Protein AF-V6L5L7-F1 (afdb_monomer)

Structure (mmCIF, N/CA/C/O backbone):
data_AF-V6L5L7-F1
#
_entry.id   AF-V6L5L7-F1
#
loop_
_atom_site.group_PDB
_atom_site.id
_atom_site.type_symbol
_atom_site.label_atom_id
_atom_site.label_alt_id
_atom_site.label_comp_id
_atom_site.label_asym_id
_atom_site.label_entity_id
_atom_site.label_seq_id
_atom_site.pdbx_PDB_ins_code
_atom_site.Cartn_x
_atom_site.Cartn_y
_atom_site.Cartn_z
_atom_site.occupancy
_atom_site.B_iso_or_equiv
_atom_site.auth_seq_id
_atom_site.auth_comp_id
_atom_site.auth_asym_id
_atom_site.auth_atom_id
_atom_site.pdbx_PDB_model_num
ATOM 1 N N . MET A 1 1 ? 28.071 7.413 -18.156 1.00 60.19 1 MET A N 1
ATOM 2 C CA . MET A 1 1 ? 26.850 7.964 -18.778 1.00 60.19 1 MET A CA 1
ATOM 3 C C . MET A 1 1 ? 25.962 8.488 -17.655 1.00 60.19 1 MET A C 1
ATOM 5 O O . MET A 1 1 ? 26.225 8.159 -16.507 1.00 60.19 1 MET A O 1
ATOM 9 N N . GLY A 1 2 ? 25.010 9.386 -17.917 1.00 92.00 2 GLY A N 1
ATOM 10 C CA . GLY A 1 2 ? 24.118 9.875 -16.858 1.00 92.00 2 GLY A CA 1
ATOM 11 C C . GLY A 1 2 ? 23.068 8.824 -16.492 1.00 92.00 2 GLY A C 1
ATOM 12 O O . GLY A 1 2 ? 22.561 8.151 -17.386 1.00 92.00 2 GLY A O 1
ATOM 13 N N . VAL A 1 3 ? 22.691 8.734 -15.211 1.00 92.31 3 VAL A N 1
ATOM 14 C CA . VAL A 1 3 ? 21.667 7.788 -14.707 1.00 92.31 3 VAL A CA 1
ATOM 15 C C . VAL A 1 3 ? 20.350 7.855 -15.489 1.00 92.31 3 VAL A C 1
ATOM 17 O O . VAL A 1 3 ? 19.697 6.843 -15.713 1.00 92.31 3 VAL A O 1
ATOM 20 N N . PHE A 1 4 ? 19.982 9.042 -15.975 1.00 95.56 4 PHE A N 1
ATOM 21 C CA . PHE A 1 4 ? 18.795 9.242 -16.805 1.00 95.56 4 PHE A CA 1
ATOM 22 C C . PHE A 1 4 ? 18.917 8.586 -18.183 1.00 95.56 4 PHE A C 1
ATOM 24 O O . PHE A 1 4 ? 17.946 8.035 -18.691 1.00 95.56 4 PHE A O 1
ATOM 31 N N . THR A 1 5 ? 20.106 8.621 -18.786 1.00 94.88 5 THR A N 1
ATOM 32 C CA . THR A 1 5 ? 20.368 7.981 -20.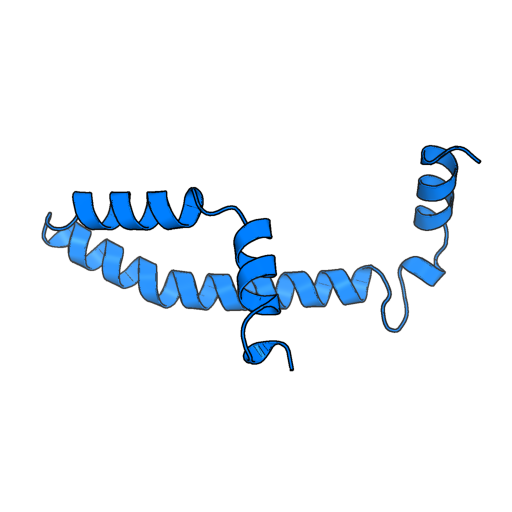080 1.00 94.88 5 THR A CA 1
ATOM 33 C C . THR A 1 5 ? 20.350 6.461 -19.948 1.00 94.88 5 THR A C 1
ATOM 35 O O . THR A 1 5 ? 19.800 5.779 -20.808 1.00 94.88 5 THR A O 1
ATOM 38 N N . GLU A 1 6 ? 20.903 5.927 -18.858 1.00 93.44 6 GLU A N 1
ATOM 39 C CA . GLU A 1 6 ? 20.875 4.490 -18.557 1.00 93.44 6 GLU A CA 1
ATOM 40 C C . GLU A 1 6 ? 19.445 4.000 -18.310 1.00 93.44 6 GLU A C 1
ATOM 42 O O . GLU A 1 6 ? 19.025 3.024 -18.927 1.00 93.44 6 GLU A O 1
ATOM 47 N N . ALA A 1 7 ? 18.661 4.727 -17.506 1.00 92.62 7 ALA A N 1
ATOM 48 C CA . ALA A 1 7 ? 17.254 4.407 -17.271 1.00 92.62 7 ALA A CA 1
ATOM 49 C C . ALA A 1 7 ? 16.425 4.439 -18.565 1.00 92.62 7 ALA A C 1
ATOM 51 O O . ALA A 1 7 ? 15.622 3.540 -18.806 1.00 92.62 7 ALA A O 1
ATOM 52 N N . TRP A 1 8 ? 16.639 5.447 -19.420 1.00 95.25 8 TRP A N 1
ATOM 53 C CA . TRP A 1 8 ? 15.978 5.525 -20.724 1.00 95.25 8 TRP A CA 1
ATOM 54 C C . TRP A 1 8 ? 16.324 4.326 -21.609 1.00 95.25 8 TRP A C 1
ATOM 56 O O . TRP A 1 8 ? 15.433 3.715 -22.189 1.00 95.25 8 TRP A O 1
ATOM 66 N N . THR A 1 9 ? 17.605 3.955 -21.657 1.00 94.31 9 THR A N 1
ATOM 67 C CA . THR A 1 9 ? 18.083 2.822 -22.460 1.00 94.31 9 THR A CA 1
ATOM 68 C C . THR A 1 9 ? 17.467 1.511 -21.973 1.00 94.31 9 THR A C 1
ATOM 70 O O . THR A 1 9 ? 16.916 0.772 -22.784 1.00 94.31 9 THR A O 1
ATOM 73 N N . TRP A 1 10 ? 17.470 1.272 -20.656 1.00 92.81 10 TRP A N 1
ATOM 74 C CA . TRP A 1 10 ? 16.851 0.096 -20.037 1.00 92.81 10 TRP A CA 1
ATOM 75 C C . TRP A 1 10 ? 15.355 -0.005 -20.363 1.00 92.81 10 TRP A C 1
ATOM 77 O O . TRP A 1 10 ? 14.879 -1.065 -20.758 1.00 92.81 10 TRP A O 1
ATOM 87 N N . LEU A 1 11 ? 14.623 1.114 -20.272 1.00 91.69 11 LEU A N 1
ATOM 88 C CA . LEU A 1 11 ? 13.190 1.166 -20.582 1.00 91.69 11 LEU A CA 1
ATOM 89 C C . LEU A 1 11 ? 12.888 0.878 -22.056 1.00 91.69 11 LEU A C 1
ATOM 91 O O . LEU A 1 11 ? 11.857 0.279 -22.350 1.00 91.69 11 LEU A O 1
ATOM 95 N N . THR A 1 12 ? 13.744 1.322 -22.979 1.00 94.00 12 THR A N 1
ATOM 96 C CA . THR A 1 12 ? 13.553 1.100 -24.423 1.00 94.00 12 THR A CA 1
ATOM 97 C C . THR A 1 12 ? 14.022 -0.266 -24.916 1.00 94.00 12 THR A C 1
ATOM 99 O O . THR A 1 12 ? 13.728 -0.631 -26.052 1.00 94.00 12 THR A O 1
ATOM 102 N N . ASP A 1 13 ? 14.753 -1.009 -24.092 1.00 91.06 13 ASP A N 1
ATOM 103 C CA . ASP A 1 13 ? 15.278 -2.323 -24.435 1.00 91.06 13 ASP A CA 1
ATOM 104 C C . ASP A 1 13 ? 14.241 -3.411 -24.104 1.00 91.06 13 ASP A C 1
ATOM 106 O O . ASP A 1 13 ? 13.874 -3.625 -22.947 1.00 91.06 13 ASP A O 1
ATOM 110 N N . GLY A 1 14 ? 13.733 -4.072 -25.150 1.00 86.75 14 GLY A N 1
ATOM 111 C CA . GLY A 1 14 ? 12.656 -5.062 -25.059 1.00 86.75 14 GLY A CA 1
ATOM 112 C C . GLY A 1 14 ? 13.030 -6.329 -24.285 1.00 86.75 14 GLY A C 1
ATOM 113 O O . GLY A 1 14 ? 12.139 -6.974 -23.719 1.00 86.75 14 GLY A O 1
ATOM 114 N N . ASP A 1 15 ? 14.324 -6.641 -24.188 1.00 87.88 15 ASP A N 1
ATOM 115 C CA . ASP A 1 15 ? 14.815 -7.799 -23.438 1.00 87.88 15 ASP A CA 1
ATOM 116 C C . ASP A 1 15 ? 14.626 -7.610 -21.923 1.00 87.88 15 ASP A C 1
ATOM 118 O O . ASP A 1 15 ? 14.458 -8.581 -21.194 1.00 87.88 15 ASP A O 1
ATOM 122 N N . ASN A 1 16 ? 14.541 -6.366 -21.430 1.00 90.69 16 ASN A N 1
ATOM 123 C CA . ASN A 1 16 ? 14.271 -6.094 -20.011 1.00 90.69 16 ASN A CA 1
ATOM 124 C C . ASN A 1 16 ? 12.800 -6.308 -19.619 1.00 90.69 16 ASN A C 1
ATOM 126 O O . ASN A 1 16 ? 12.482 -6.462 -18.438 1.00 90.69 16 ASN A O 1
ATOM 130 N N . TRP A 1 17 ? 11.881 -6.295 -20.587 1.00 91.00 17 TRP A N 1
ATOM 131 C CA . TRP A 1 17 ? 10.442 -6.397 -20.329 1.00 91.00 17 TRP A CA 1
ATOM 132 C C . TRP A 1 17 ? 9.925 -7.832 -20.365 1.00 91.00 17 TRP A C 1
ATOM 134 O O . TRP A 1 17 ? 8.967 -8.152 -19.656 1.00 91.00 17 TRP A O 1
ATOM 144 N N . SER A 1 18 ? 10.535 -8.677 -21.195 1.00 87.56 18 SER A N 1
ATOM 145 C CA . SER A 1 18 ? 10.067 -10.028 -21.503 1.00 87.56 18 SER A CA 1
ATOM 146 C C . SER A 1 18 ? 11.107 -11.088 -21.136 1.00 87.56 18 SER A C 1
ATOM 148 O O . SER A 1 18 ? 12.278 -10.781 -20.969 1.00 87.56 18 SER A O 1
ATOM 150 N N . GLY A 1 19 ? 10.676 -12.341 -20.985 1.00 84.12 19 GLY A N 1
ATOM 151 C CA . GLY A 1 19 ? 11.551 -13.441 -20.571 1.00 84.12 19 GLY A CA 1
ATOM 152 C C . GLY A 1 19 ? 11.523 -13.726 -19.068 1.00 84.12 19 GLY A C 1
ATOM 153 O O . GLY A 1 19 ? 10.805 -13.084 -18.297 1.00 84.12 19 GLY A O 1
ATOM 154 N N . ASP A 1 20 ? 12.273 -14.754 -18.676 1.00 74.94 20 ASP A N 1
ATOM 155 C CA . ASP A 1 20 ? 12.367 -15.200 -17.288 1.00 74.94 20 ASP A CA 1
ATOM 156 C C . ASP A 1 20 ? 13.163 -14.167 -16.475 1.00 74.94 20 ASP A C 1
ATOM 158 O O . ASP A 1 20 ? 14.282 -13.808 -16.838 1.00 74.94 20 ASP A O 1
ATOM 162 N N . GLY A 1 21 ? 12.546 -13.611 -15.430 1.00 83.44 21 GLY A N 1
ATOM 163 C CA . GLY A 1 21 ? 13.084 -12.460 -14.693 1.00 83.44 21 GLY A CA 1
ATOM 164 C C . GLY A 1 21 ? 12.881 -11.086 -15.355 1.00 83.44 21 GLY A C 1
ATOM 165 O O . GLY A 1 21 ? 13.402 -10.093 -14.847 1.00 83.44 21 GLY A O 1
ATOM 166 N N . GLY A 1 22 ? 12.115 -10.993 -16.448 1.00 89.88 22 GLY A N 1
ATOM 167 C CA . GLY A 1 22 ? 11.749 -9.712 -17.062 1.00 89.88 22 GLY A CA 1
ATOM 168 C C . GLY A 1 22 ? 10.826 -8.864 -16.175 1.00 89.88 22 GLY A C 1
ATOM 169 O O . GLY A 1 22 ? 10.123 -9.373 -15.296 1.00 89.88 22 GLY A O 1
ATOM 170 N N . ALA A 1 23 ? 10.773 -7.554 -16.428 1.00 92.06 23 ALA A N 1
ATOM 171 C CA . ALA A 1 23 ? 10.016 -6.605 -15.610 1.00 92.06 23 ALA A CA 1
ATOM 172 C C . ALA A 1 23 ? 8.530 -6.977 -15.466 1.00 92.06 23 ALA A C 1
ATOM 174 O O . ALA A 1 23 ? 7.970 -6.864 -14.377 1.00 92.06 23 ALA A O 1
ATOM 175 N N . LEU A 1 24 ? 7.887 -7.464 -16.534 1.00 92.12 24 LEU A N 1
ATOM 176 C CA . LEU A 1 24 ? 6.478 -7.869 -16.483 1.00 92.12 24 LEU A CA 1
ATOM 177 C C . LEU A 1 24 ? 6.253 -9.110 -15.613 1.00 92.12 24 LEU A C 1
ATOM 179 O O . LEU A 1 24 ? 5.254 -9.173 -14.896 1.00 92.12 24 LEU A O 1
ATOM 183 N N . ALA A 1 25 ? 7.177 -10.073 -15.651 1.00 92.62 25 ALA A N 1
ATOM 184 C CA . ALA A 1 25 ? 7.098 -11.277 -14.830 1.00 92.62 25 ALA A CA 1
ATOM 185 C C . ALA A 1 25 ? 7.228 -10.926 -13.340 1.00 92.62 25 ALA A C 1
ATOM 187 O O . ALA A 1 25 ? 6.368 -11.298 -12.541 1.00 92.62 25 ALA A O 1
ATOM 188 N N . LEU A 1 26 ? 8.230 -10.113 -12.991 1.00 93.94 26 LEU A N 1
ATOM 189 C CA . LEU A 1 26 ? 8.454 -9.634 -11.623 1.00 93.94 26 LEU A CA 1
ATOM 190 C C . LEU A 1 26 ? 7.287 -8.783 -11.105 1.00 93.94 26 LEU A C 1
ATOM 192 O O . LEU A 1 26 ? 6.882 -8.915 -9.951 1.00 93.94 26 LEU A O 1
ATOM 196 N N . LEU A 1 27 ? 6.708 -7.926 -11.954 1.00 94.75 27 LEU A N 1
ATOM 197 C CA . LEU A 1 27 ? 5.511 -7.158 -11.605 1.00 94.75 27 LEU A CA 1
ATOM 198 C C . LEU A 1 27 ? 4.317 -8.076 -11.332 1.00 94.75 27 LEU A C 1
ATOM 200 O O . LEU A 1 27 ? 3.590 -7.855 -10.363 1.00 94.75 27 LEU A O 1
ATOM 204 N N . GLY A 1 28 ? 4.125 -9.111 -12.151 1.00 94.88 28 GLY A N 1
ATOM 205 C CA . GLY A 1 28 ? 3.086 -10.115 -11.939 1.00 94.88 28 GLY A CA 1
ATOM 206 C C . GLY A 1 28 ? 3.244 -10.835 -10.601 1.00 94.88 28 GLY A C 1
ATOM 207 O O . GLY A 1 28 ? 2.285 -10.924 -9.832 1.00 94.88 28 GLY A O 1
ATOM 208 N N . GLU A 1 29 ? 4.459 -11.279 -10.284 1.00 94.88 29 GLU A N 1
ATOM 209 C CA . GLU A 1 29 ? 4.773 -11.920 -9.006 1.00 94.88 29 GLU A CA 1
ATOM 210 C C . GLU A 1 29 ? 4.529 -10.976 -7.821 1.00 94.88 29 GLU A C 1
ATOM 212 O O . GLU A 1 29 ? 3.889 -11.354 -6.836 1.00 94.88 29 GLU A O 1
ATOM 217 N N . HIS A 1 30 ? 4.942 -9.713 -7.941 1.00 95.12 30 HIS A N 1
ATOM 218 C CA . HIS A 1 30 ? 4.722 -8.712 -6.902 1.00 95.12 30 HIS A CA 1
ATOM 219 C C . HIS A 1 30 ? 3.233 -8.443 -6.654 1.00 95.12 30 HIS A C 1
ATOM 221 O O . HIS A 1 30 ? 2.792 -8.374 -5.502 1.00 95.12 30 HIS A O 1
ATOM 227 N N . VAL A 1 31 ? 2.438 -8.318 -7.721 1.00 97.25 31 VAL A N 1
ATOM 228 C CA . VAL A 1 31 ? 0.983 -8.137 -7.625 1.00 97.25 31 VAL A CA 1
ATOM 229 C C . VAL A 1 31 ? 0.331 -9.364 -6.999 1.00 97.25 31 VAL A C 1
ATOM 231 O O . VAL A 1 31 ? -0.508 -9.208 -6.114 1.00 97.25 31 VAL A O 1
ATOM 234 N N . TYR A 1 32 ? 0.732 -10.569 -7.404 1.00 97.25 32 TYR A N 1
ATOM 235 C CA . TYR A 1 32 ? 0.218 -11.812 -6.839 1.00 97.25 32 TYR A CA 1
ATOM 236 C C . TYR A 1 32 ? 0.483 -11.899 -5.330 1.00 97.25 32 TYR A C 1
ATOM 238 O O . TYR A 1 32 ? -0.455 -12.065 -4.548 1.00 97.25 32 TYR A O 1
ATOM 246 N N . LEU A 1 33 ? 1.735 -11.699 -4.905 1.00 95.94 33 LEU A N 1
ATOM 247 C CA . LEU A 1 33 ? 2.116 -11.700 -3.491 1.00 95.94 33 LEU A CA 1
ATOM 248 C C . LEU A 1 33 ? 1.346 -10.637 -2.698 1.00 95.94 33 LEU A C 1
ATOM 250 O O . LEU A 1 33 ? 0.801 -10.924 -1.631 1.00 95.94 33 LEU A O 1
ATOM 254 N N . THR A 1 34 ? 1.239 -9.422 -3.240 1.00 96.19 34 THR A N 1
ATOM 255 C CA . THR A 1 34 ? 0.501 -8.324 -2.601 1.00 96.19 34 THR A CA 1
ATOM 256 C C . THR A 1 34 ? -0.983 -8.653 -2.459 1.00 96.19 34 THR A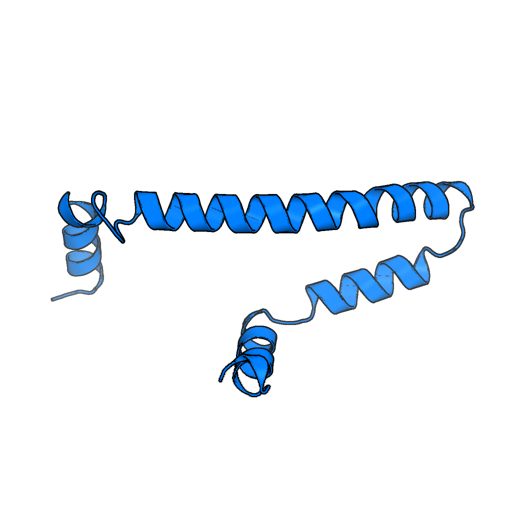 C 1
ATOM 258 O O . THR A 1 34 ? -1.560 -8.436 -1.393 1.00 96.19 34 THR A O 1
ATOM 261 N N . ALA A 1 35 ? -1.605 -9.209 -3.500 1.00 97.69 35 ALA A N 1
ATOM 262 C CA . ALA A 1 35 ? -3.016 -9.573 -3.497 1.00 97.69 35 ALA A CA 1
ATOM 263 C C . ALA A 1 35 ? -3.319 -10.685 -2.485 1.00 97.69 35 ALA A C 1
ATOM 265 O O . ALA A 1 35 ? -4.306 -10.588 -1.756 1.00 97.69 35 ALA A O 1
ATOM 266 N N . VAL A 1 36 ? -2.459 -11.704 -2.386 1.00 97.81 36 VAL A N 1
ATOM 267 C CA . VAL A 1 36 ? -2.600 -12.783 -1.396 1.00 97.81 36 VAL A CA 1
ATOM 268 C C . VAL A 1 36 ? -2.483 -12.232 0.026 1.00 97.81 36 VAL A C 1
ATOM 270 O O . VAL A 1 36 ? -3.369 -12.466 0.850 1.00 97.81 36 VAL A O 1
ATOM 273 N N . CYS A 1 37 ? -1.441 -11.445 0.309 1.00 95.94 37 CYS A N 1
ATOM 274 C CA . CYS A 1 37 ? -1.243 -10.817 1.617 1.00 95.94 37 CYS A CA 1
ATOM 275 C C . CYS A 1 37 ? 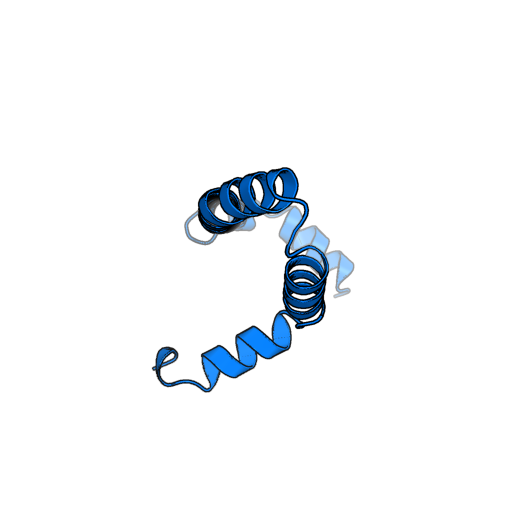-2.423 -9.917 2.007 1.00 95.94 37 CYS A C 1
ATOM 277 O O . CYS A 1 37 ? -2.934 -10.007 3.125 1.00 95.94 37 CYS A O 1
ATOM 279 N N . LEU A 1 38 ? -2.892 -9.079 1.077 1.00 95.88 38 LEU A N 1
ATOM 280 C CA . LEU A 1 38 ? -4.038 -8.200 1.291 1.00 95.88 38 LEU A CA 1
ATOM 281 C C . LEU A 1 38 ? -5.328 -8.995 1.511 1.00 95.88 38 LEU A C 1
ATOM 283 O O . LEU A 1 38 ? -6.106 -8.651 2.397 1.00 95.88 38 LEU A O 1
ATOM 287 N N . GLY A 1 39 ? -5.547 -10.058 0.737 1.00 97.81 39 GLY A N 1
ATOM 288 C CA . GLY A 1 39 ? -6.713 -10.927 0.863 1.00 97.81 39 GLY A CA 1
ATOM 289 C C . GLY A 1 39 ? -6.791 -11.582 2.240 1.00 97.81 39 GLY A C 1
ATOM 290 O O . GLY A 1 39 ? -7.835 -11.524 2.887 1.00 97.81 39 GLY A O 1
ATOM 291 N N . ILE A 1 40 ? -5.674 -12.124 2.732 1.00 97.25 40 ILE A N 1
ATOM 292 C CA . ILE A 1 40 ? -5.584 -12.703 4.081 1.00 97.25 40 ILE A CA 1
ATOM 293 C C . ILE A 1 40 ? -5.813 -11.624 5.146 1.00 97.25 40 ILE A C 1
ATOM 295 O O . ILE A 1 40 ? -6.606 -11.821 6.069 1.00 97.25 40 ILE A O 1
ATOM 299 N N . ALA A 1 41 ? -5.163 -10.464 5.008 1.00 94.19 41 ALA A N 1
ATOM 300 C CA . ALA A 1 41 ? -5.320 -9.361 5.949 1.00 94.19 41 ALA A CA 1
ATOM 301 C C . ALA A 1 41 ? -6.778 -8.889 6.021 1.00 94.19 41 ALA A C 1
ATOM 303 O O . ALA A 1 41 ? -7.320 -8.754 7.114 1.00 94.19 41 ALA A O 1
ATOM 304 N N . ALA A 1 42 ? -7.443 -8.702 4.880 1.00 95.44 42 ALA A N 1
ATOM 305 C CA . ALA A 1 42 ? -8.848 -8.321 4.811 1.00 95.44 42 ALA A CA 1
ATOM 306 C C . ALA A 1 42 ? -9.771 -9.400 5.392 1.00 95.44 42 ALA A C 1
ATOM 308 O O . ALA A 1 42 ? -10.681 -9.072 6.153 1.00 95.44 42 ALA A O 1
ATOM 309 N N . ALA A 1 43 ? -9.513 -10.678 5.101 1.00 96.88 43 ALA A N 1
ATOM 310 C CA . ALA A 1 43 ? -10.302 -11.794 5.619 1.00 96.88 43 ALA A CA 1
ATOM 311 C C . ALA A 1 43 ? -10.286 -11.879 7.155 1.00 96.88 43 ALA A C 1
ATOM 313 O O . ALA A 1 43 ? -11.251 -12.352 7.743 1.00 96.88 43 ALA A O 1
ATOM 314 N N . ILE A 1 44 ? -9.226 -11.402 7.813 1.00 93.69 44 ILE A N 1
ATOM 315 C CA . ILE A 1 44 ? -9.107 -11.402 9.280 1.00 93.69 44 ILE A CA 1
ATOM 316 C C . ILE A 1 44 ? -9.530 -10.049 9.871 1.00 93.69 44 ILE A C 1
ATOM 318 O O . ILE A 1 44 ? -10.293 -9.988 10.840 1.00 93.69 44 ILE A O 1
ATOM 322 N N . ALA A 1 45 ? -9.046 -8.949 9.296 1.00 90.38 45 ALA A N 1
ATOM 323 C CA . ALA A 1 45 ? -9.240 -7.606 9.829 1.00 90.38 45 ALA A CA 1
ATOM 324 C C . ALA A 1 45 ? -10.671 -7.096 9.631 1.00 90.38 45 ALA A C 1
ATOM 326 O O . ALA A 1 45 ? -11.206 -6.445 10.523 1.00 90.38 45 ALA A O 1
ATOM 327 N N . LEU A 1 46 ? -11.323 -7.394 8.500 1.00 92.19 46 LEU A N 1
ATOM 328 C CA . LEU A 1 46 ? -12.675 -6.890 8.245 1.00 92.19 46 LEU A CA 1
ATOM 329 C C . LEU A 1 46 ? -13.716 -7.524 9.177 1.00 92.19 46 LEU A C 1
ATOM 331 O O . LEU A 1 46 ? -14.464 -6.764 9.796 1.00 92.19 46 LEU A O 1
ATOM 335 N N . PRO A 1 47 ? -13.769 -8.860 9.370 1.00 91.62 47 PRO A N 1
ATOM 336 C CA . PRO A 1 47 ? -14.740 -9.446 10.291 1.00 91.62 47 PRO A CA 1
ATOM 337 C C . PRO A 1 47 ? -14.531 -8.978 11.730 1.00 91.62 47 PRO A C 1
ATOM 339 O O . PRO A 1 47 ? -15.493 -8.641 12.418 1.00 91.62 47 PRO A O 1
ATOM 342 N N . THR A 1 48 ? -13.272 -8.905 12.175 1.00 88.50 48 THR A N 1
ATOM 343 C CA . THR A 1 48 ? -12.945 -8.431 13.526 1.00 88.50 48 THR A CA 1
ATOM 344 C C . THR A 1 48 ? -13.321 -6.961 13.710 1.00 88.50 48 THR A C 1
ATOM 346 O O . THR A 1 48 ? -13.934 -6.623 14.723 1.00 88.50 48 THR A O 1
ATOM 349 N N . ALA A 1 49 ? -13.050 -6.101 12.723 1.00 86.88 49 ALA A N 1
ATOM 350 C CA . ALA A 1 49 ? -13.424 -4.689 12.757 1.00 86.88 49 ALA A CA 1
ATOM 351 C C . ALA A 1 49 ? -14.946 -4.478 12.780 1.00 86.88 49 ALA A C 1
ATOM 353 O O . ALA A 1 49 ? -15.433 -3.680 13.579 1.00 86.88 49 ALA A O 1
ATOM 354 N N . VAL A 1 50 ? -15.705 -5.208 11.955 1.00 90.12 50 VAL A N 1
ATOM 355 C CA . VAL A 1 50 ? -17.176 -5.114 11.917 1.00 90.12 50 VAL A CA 1
ATOM 356 C C . VAL A 1 50 ? -17.788 -5.592 13.234 1.00 90.12 50 VAL A C 1
ATOM 358 O O . VAL A 1 50 ? -18.662 -4.925 13.789 1.00 90.12 50 VAL A O 1
ATOM 361 N N . TRP A 1 51 ? -17.301 -6.707 13.781 1.00 88.75 51 TRP A N 1
ATOM 362 C CA . TRP A 1 51 ? -17.794 -7.247 15.048 1.00 88.75 51 TRP A CA 1
ATOM 363 C C . TRP A 1 51 ? -17.503 -6.317 16.237 1.00 88.75 51 TRP A C 1
ATOM 365 O O . TRP A 1 51 ? -18.410 -5.992 17.005 1.00 88.75 51 TRP A O 1
ATOM 375 N N . LEU A 1 52 ? -16.268 -5.814 16.358 1.00 86.50 52 LEU A N 1
ATOM 376 C CA . LEU A 1 52 ? -15.886 -4.840 17.393 1.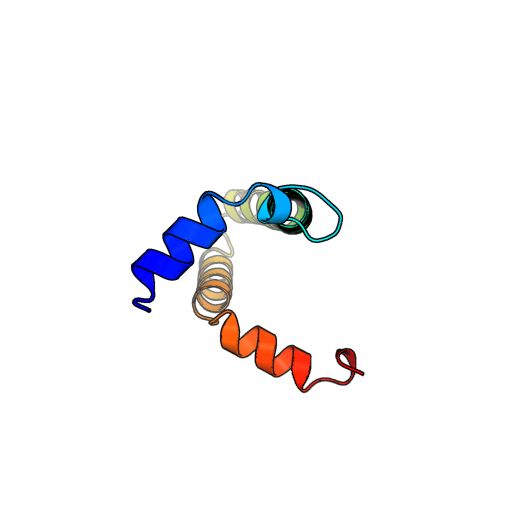00 86.50 52 LEU A CA 1
ATOM 377 C C . LEU A 1 52 ? -16.629 -3.505 17.227 1.00 86.50 52 LEU A C 1
ATOM 379 O O . LEU A 1 52 ? -17.028 -2.889 18.219 1.00 86.50 52 LEU A O 1
ATOM 383 N N . GLY A 1 53 ? -16.859 -3.086 15.979 1.00 85.62 53 GLY A N 1
ATOM 384 C CA . GLY A 1 53 ? -17.641 -1.902 15.635 1.00 85.62 53 GLY A CA 1
ATOM 385 C C . GLY A 1 53 ? -19.092 -2.000 16.103 1.00 85.62 53 GLY A C 1
ATOM 386 O O . GLY A 1 53 ? -19.600 -1.053 16.698 1.00 85.62 53 GLY A O 1
ATOM 387 N N . HIS A 1 54 ? -19.736 -3.159 15.932 1.00 86.69 54 HIS A N 1
ATOM 388 C CA . HIS A 1 54 ? -21.106 -3.386 16.408 1.00 86.69 54 HIS A CA 1
ATOM 389 C C . HIS A 1 54 ? -21.234 -3.399 17.936 1.00 86.69 54 HIS A C 1
ATOM 391 O O . HIS A 1 54 ? -22.248 -2.950 18.465 1.00 86.69 54 HIS A O 1
ATOM 397 N N . ILE A 1 55 ? -20.219 -3.885 18.655 1.00 87.25 55 ILE A N 1
ATOM 398 C CA . ILE A 1 55 ? -20.209 -3.912 20.129 1.00 87.25 55 ILE A CA 1
ATOM 399 C C . ILE A 1 55 ? -19.854 -2.525 20.705 1.00 87.25 55 ILE A C 1
ATOM 401 O O . ILE A 1 55 ? -20.023 -2.280 21.900 1.00 87.25 55 ILE A O 1
ATOM 405 N N . GLY A 1 56 ? -19.354 -1.601 19.872 1.00 79.69 56 GLY A N 1
ATOM 406 C CA . GLY A 1 56 ? -18.895 -0.277 20.299 1.00 79.69 56 GLY A CA 1
ATOM 407 C C . GLY A 1 56 ? -17.680 -0.336 21.232 1.00 79.69 56 GLY A C 1
ATOM 408 O O . GLY A 1 56 ? -17.424 0.602 21.986 1.00 79.69 56 GLY A O 1
ATOM 409 N N . ARG A 1 57 ? -16.936 -1.451 21.230 1.00 76.44 57 ARG A N 1
ATOM 410 C CA . ARG A 1 57 ? -15.877 -1.740 22.207 1.00 76.44 57 ARG A CA 1
ATOM 411 C C . ARG A 1 57 ? -14.621 -2.222 21.487 1.00 76.44 57 ARG A C 1
ATOM 413 O O . ARG A 1 57 ? -14.707 -3.035 20.580 1.00 76.44 57 ARG A O 1
ATOM 420 N N . GLY A 1 58 ? -13.452 -1.715 21.891 1.00 76.06 58 GLY A N 1
ATOM 421 C CA . GLY A 1 58 ? -12.154 -2.085 21.299 1.00 76.06 58 GLY A CA 1
ATOM 422 C C . GLY A 1 58 ? -11.558 -1.084 20.301 1.00 76.06 58 GLY A C 1
ATOM 423 O O . GLY A 1 58 ? -10.455 -1.320 19.813 1.00 76.06 58 GLY A O 1
ATOM 424 N N . GLY A 1 59 ?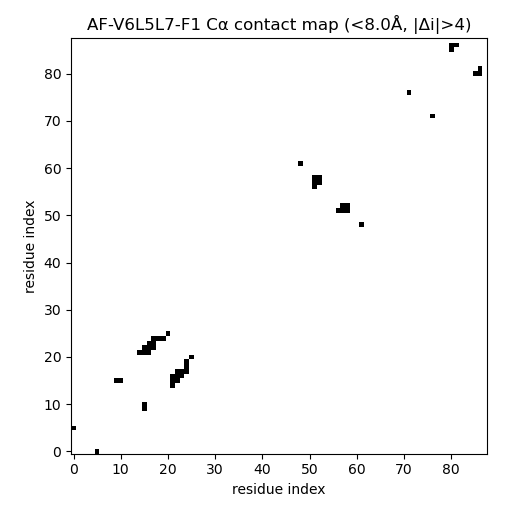 -12.212 0.061 20.064 1.00 77.81 59 GLY A N 1
ATOM 425 C CA . GLY A 1 59 ? -11.682 1.145 19.222 1.00 77.81 59 GLY A CA 1
ATOM 426 C C . GLY A 1 59 ? -10.241 1.564 19.568 1.00 77.81 59 GLY A C 1
ATOM 427 O O . GLY A 1 59 ? -9.397 1.566 18.674 1.00 77.81 59 GLY A O 1
ATOM 428 N N . PRO A 1 60 ? -9.897 1.823 20.848 1.00 79.12 60 PRO A N 1
ATOM 429 C CA . PRO A 1 60 ? -8.531 2.196 21.218 1.00 79.12 60 PRO A CA 1
ATOM 430 C C . PRO A 1 60 ? -7.489 1.115 20.903 1.00 79.12 60 PRO A C 1
ATOM 432 O O . PRO A 1 60 ? -6.394 1.441 20.457 1.00 79.12 60 PRO A O 1
ATOM 435 N N . LEU A 1 61 ? -7.811 -0.169 21.097 1.00 80.06 61 LEU A N 1
ATOM 436 C CA . LEU A 1 61 ? -6.885 -1.270 20.804 1.00 80.06 61 LEU A CA 1
ATOM 437 C C . LEU A 1 61 ? -6.669 -1.433 19.296 1.00 80.06 61 LEU A C 1
ATOM 439 O O . LEU A 1 61 ? -5.527 -1.562 18.860 1.00 80.06 61 LEU A O 1
ATOM 443 N N . ALA A 1 62 ? -7.740 -1.355 18.502 1.00 81.81 62 ALA A N 1
ATOM 444 C CA . ALA A 1 62 ? -7.658 -1.419 17.045 1.00 81.81 62 ALA A CA 1
ATOM 445 C C . ALA A 1 62 ? -6.808 -0.272 16.468 1.00 81.81 62 ALA A C 1
ATOM 447 O O . ALA A 1 62 ? -5.952 -0.501 15.615 1.00 81.81 62 ALA A O 1
ATOM 448 N N . VAL A 1 63 ? -6.987 0.952 16.980 1.00 82.88 63 VAL A N 1
ATOM 449 C CA . VAL A 1 63 ? -6.216 2.130 16.548 1.00 82.88 63 VAL A CA 1
ATOM 450 C C . VAL A 1 63 ? -4.744 2.003 16.926 1.00 82.88 63 VAL A C 1
ATOM 452 O O . VAL A 1 63 ? -3.883 2.236 16.082 1.00 82.88 63 VAL A O 1
ATOM 455 N N . ASN A 1 64 ? -4.431 1.607 18.163 1.00 86.38 64 ASN A N 1
ATOM 456 C CA . ASN A 1 64 ? -3.038 1.449 18.586 1.00 86.38 64 ASN A CA 1
ATOM 457 C C . ASN A 1 64 ? -2.326 0.352 17.785 1.00 86.38 64 ASN A C 1
ATOM 459 O O . ASN A 1 64 ? -1.214 0.575 17.315 1.00 86.38 64 ASN A O 1
ATOM 463 N N . LEU A 1 65 ? -2.978 -0.792 17.556 1.00 85.50 65 LEU A N 1
ATOM 464 C CA . LEU A 1 65 ? -2.404 -1.878 16.760 1.00 85.50 65 LEU A CA 1
ATOM 465 C C . LEU A 1 65 ? -2.165 -1.455 15.302 1.00 85.50 65 LEU A C 1
ATOM 467 O O . LEU A 1 65 ? -1.090 -1.697 14.753 1.00 85.50 65 LEU A O 1
ATOM 471 N N . SER A 1 66 ? -3.131 -0.760 14.694 1.00 84.88 66 SER A N 1
ATOM 472 C CA . SER A 1 66 ? -2.988 -0.211 13.342 1.00 84.88 66 SER A CA 1
ATOM 473 C C . SER A 1 66 ? -1.879 0.843 13.260 1.00 84.88 66 SER A C 1
ATOM 475 O O . SER A 1 66 ? -1.132 0.882 12.282 1.00 84.88 66 SER A O 1
ATOM 477 N N . ASN A 1 67 ? -1.753 1.699 14.276 1.00 87.94 67 ASN A N 1
ATOM 478 C CA . ASN A 1 67 ? -0.704 2.713 14.334 1.00 87.94 67 ASN A CA 1
ATOM 479 C C . ASN A 1 67 ? 0.680 2.078 14.448 1.00 87.94 67 ASN A C 1
ATOM 481 O O . ASN A 1 67 ? 1.580 2.510 13.738 1.00 87.94 67 ASN A O 1
ATOM 485 N N . VAL A 1 68 ? 0.843 1.035 15.269 1.00 86.31 68 VAL A N 1
ATOM 486 C CA . VAL A 1 68 ? 2.104 0.284 15.361 1.00 86.31 68 VAL A CA 1
ATOM 487 C C . VAL A 1 68 ? 2.454 -0.326 14.007 1.00 86.31 68 VAL A C 1
ATOM 489 O O . VAL A 1 68 ? 3.540 -0.072 13.497 1.00 86.31 68 VAL A O 1
ATOM 492 N N . GLY A 1 69 ? 1.523 -1.048 13.375 1.00 83.50 69 GLY A N 1
ATOM 493 C CA . GLY A 1 69 ? 1.764 -1.667 12.067 1.00 83.50 69 GLY A CA 1
ATOM 494 C C . GLY A 1 69 ? 2.148 -0.661 10.974 1.00 83.50 69 GLY A C 1
ATOM 495 O O . GLY A 1 69 ? 3.007 -0.952 10.150 1.00 83.50 69 GLY A O 1
ATOM 496 N N . ARG A 1 70 ? 1.565 0.545 10.992 1.00 84.19 70 ARG A N 1
ATOM 497 C CA . ARG A 1 70 ? 1.911 1.633 10.059 1.00 84.19 70 ARG A CA 1
ATOM 498 C C . ARG A 1 70 ? 3.197 2.378 10.411 1.00 84.19 70 ARG A C 1
ATOM 500 O O . ARG A 1 70 ? 3.807 2.961 9.520 1.00 84.19 70 ARG A O 1
ATOM 507 N N . ALA A 1 71 ? 3.563 2.427 11.689 1.00 89.12 71 ALA A N 1
ATOM 508 C CA . ALA A 1 71 ? 4.764 3.112 12.157 1.00 89.12 71 ALA A CA 1
ATOM 509 C C . ALA A 1 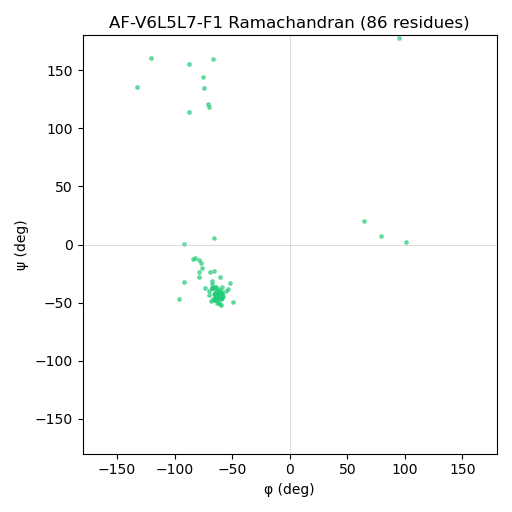71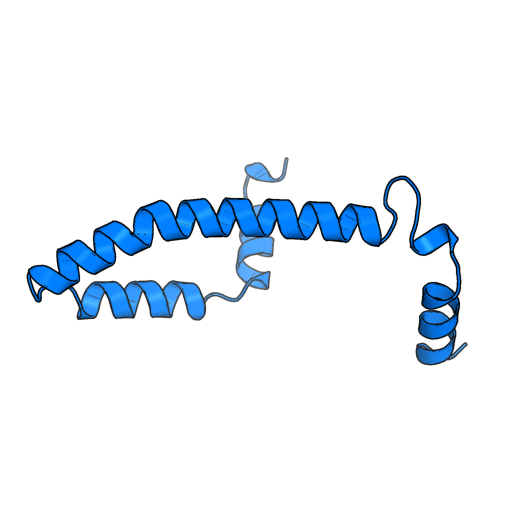 ? 6.029 2.282 11.923 1.00 89.12 71 ALA A C 1
ATOM 511 O O . ALA A 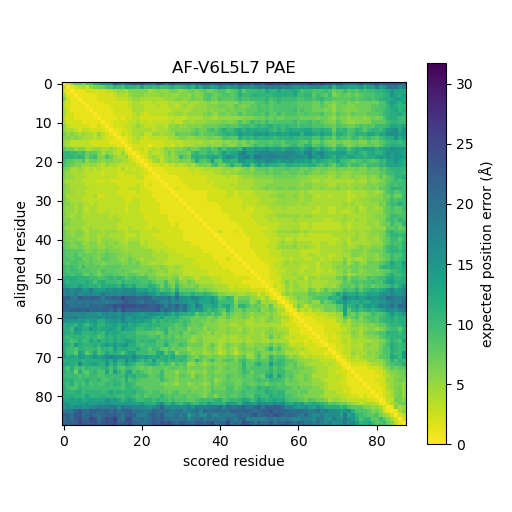1 71 ? 7.119 2.844 11.850 1.00 89.12 71 ALA A O 1
ATOM 512 N N . VAL A 1 72 ? 5.893 0.958 11.806 1.00 86.81 72 VAL A N 1
ATOM 513 C CA . VAL A 1 72 ? 7.014 0.060 11.535 1.00 86.81 72 VAL A CA 1
ATOM 514 C C . VAL A 1 72 ? 7.511 0.269 10.095 1.00 86.81 72 VAL A C 1
ATOM 516 O O . VAL A 1 72 ? 6.766 0.026 9.144 1.00 86.81 72 VAL A O 1
ATOM 519 N N . PRO A 1 73 ? 8.774 0.688 9.898 1.00 84.88 73 PRO A N 1
ATOM 520 C CA . PRO A 1 73 ? 9.335 0.844 8.567 1.00 84.88 73 PRO A CA 1
ATOM 521 C C . PRO A 1 73 ? 9.651 -0.525 7.960 1.00 84.88 73 PRO A C 1
ATOM 523 O O . PRO A 1 73 ? 10.291 -1.366 8.594 1.00 84.88 73 PRO A O 1
ATOM 526 N N . THR A 1 74 ? 9.270 -0.725 6.698 1.00 87.44 74 THR A N 1
ATOM 527 C CA . THR A 1 74 ? 9.478 -1.988 5.970 1.00 87.44 74 THR A CA 1
ATOM 528 C C . THR A 1 74 ? 10.939 -2.432 5.993 1.00 87.44 74 THR A C 1
ATOM 530 O O . THR A 1 74 ? 11.221 -3.609 6.191 1.00 87.44 74 THR A O 1
ATOM 533 N N . PHE A 1 75 ? 11.879 -1.488 5.881 1.00 86.81 75 PHE A N 1
ATOM 534 C CA . PHE A 1 75 ? 13.312 -1.779 5.943 1.00 86.81 75 PHE A CA 1
ATOM 535 C C . PHE A 1 75 ? 13.729 -2.454 7.259 1.00 86.81 75 PHE A C 1
ATOM 537 O O . PHE A 1 75 ? 14.478 -3.425 7.233 1.00 86.81 75 PHE A O 1
ATOM 544 N N . ALA A 1 76 ? 13.205 -2.005 8.405 1.00 85.06 76 ALA A N 1
ATOM 545 C CA . ALA A 1 76 ? 13.527 -2.623 9.692 1.00 85.06 76 ALA A CA 1
ATOM 546 C C . ALA A 1 76 ? 12.999 -4.061 9.780 1.00 85.06 76 ALA A C 1
ATOM 548 O O . ALA A 1 76 ? 13.681 -4.930 10.317 1.00 85.06 76 ALA A O 1
ATOM 549 N N . VAL A 1 77 ? 11.818 -4.325 9.214 1.00 85.69 77 VAL A N 1
ATOM 550 C CA . VAL A 1 77 ? 11.251 -5.681 9.147 1.00 85.69 77 VAL A CA 1
ATOM 551 C C . VAL A 1 77 ? 12.127 -6.590 8.290 1.00 85.69 77 VAL A C 1
ATOM 553 O O . VAL A 1 77 ? 12.459 -7.687 8.726 1.00 85.69 77 VAL A O 1
ATOM 556 N N . LEU A 1 78 ? 12.546 -6.123 7.108 1.00 86.81 78 LEU A N 1
ATOM 557 C CA . LEU A 1 78 ? 13.427 -6.887 6.219 1.00 86.81 78 LEU A CA 1
ATOM 558 C C . LEU A 1 78 ? 14.756 -7.236 6.901 1.00 86.81 78 LEU A C 1
ATOM 560 O O . LEU A 1 78 ? 15.201 -8.377 6.818 1.00 86.81 78 LEU A O 1
ATOM 564 N N . VAL A 1 79 ? 15.353 -6.286 7.627 1.00 87.00 79 VAL A N 1
ATOM 565 C CA . VAL A 1 79 ? 16.577 -6.521 8.405 1.00 87.00 79 VAL A CA 1
ATOM 566 C C . VAL A 1 79 ? 16.337 -7.563 9.502 1.00 87.00 79 VAL A C 1
ATOM 568 O O . VAL A 1 79 ? 17.082 -8.531 9.589 1.00 87.00 79 VAL A O 1
ATOM 571 N N . LEU A 1 80 ? 15.280 -7.431 10.309 1.00 85.94 80 LEU A N 1
ATOM 572 C CA . LEU A 1 80 ? 14.983 -8.395 11.378 1.00 85.94 80 LEU A CA 1
ATOM 573 C C . LEU A 1 80 ? 14.756 -9.819 10.852 1.00 85.94 80 LEU A C 1
ATOM 575 O O . LEU A 1 80 ? 15.241 -10.773 11.462 1.00 85.94 80 LEU A O 1
ATOM 579 N N . LEU A 1 81 ? 14.057 -9.961 9.722 1.00 83.88 81 LEU A N 1
ATOM 580 C CA . LEU A 1 81 ? 13.824 -11.253 9.071 1.00 83.88 81 LEU A CA 1
ATOM 581 C C . LEU A 1 81 ? 15.117 -11.865 8.516 1.00 83.88 81 LEU A C 1
ATOM 583 O O . LEU A 1 81 ? 15.318 -13.068 8.635 1.00 83.88 81 LEU A O 1
ATOM 587 N N . MET A 1 82 ? 16.019 -11.041 7.980 1.00 81.62 82 MET A N 1
ATOM 588 C CA . MET A 1 82 ? 17.347 -11.473 7.523 1.00 81.62 82 MET A CA 1
ATOM 589 C C . MET A 1 82 ? 18.265 -11.926 8.668 1.00 81.62 82 MET A C 1
ATOM 591 O O . MET A 1 82 ? 19.107 -12.794 8.469 1.00 81.62 82 MET A O 1
ATOM 595 N N . LEU A 1 83 ? 18.125 -11.349 9.866 1.00 82.00 83 LEU A N 1
ATOM 596 C CA . LEU A 1 83 ? 18.918 -11.737 11.041 1.00 82.00 83 LEU A CA 1
ATOM 597 C C . LEU A 1 83 ? 18.343 -12.950 11.793 1.00 82.00 83 LEU A C 1
ATOM 599 O O . LEU A 1 83 ? 19.012 -13.495 12.673 1.00 82.00 83 LEU A O 1
ATOM 603 N N . THR A 1 84 ? 17.109 -13.364 11.497 1.00 80.56 84 THR A N 1
ATOM 604 C CA . THR A 1 84 ? 16.489 -14.542 12.121 1.00 80.56 84 THR A CA 1
ATOM 605 C C . THR A 1 84 ? 16.845 -15.823 11.352 1.00 80.56 84 THR A C 1
ATOM 607 O O . THR A 1 84 ? 17.100 -15.765 10.152 1.00 80.56 84 THR A O 1
ATOM 610 N N . PRO A 1 85 ? 16.813 -17.012 11.992 1.00 66.62 85 PRO A N 1
ATOM 611 C CA . PRO A 1 85 ? 17.172 -18.295 11.362 1.00 66.62 85 PRO A CA 1
ATOM 612 C C . PRO A 1 85 ? 16.228 -18.741 10.226 1.00 66.62 85 PRO A C 1
ATOM 614 O O . PRO A 1 85 ? 16.354 -19.843 9.717 1.00 66.62 85 PRO A O 1
ATOM 617 N N . LEU A 1 86 ? 15.268 -17.900 9.833 1.00 62.72 86 LEU A N 1
ATOM 618 C CA . LEU A 1 86 ? 14.448 -18.065 8.630 1.00 62.72 86 LEU A CA 1
ATOM 619 C C . LEU A 1 86 ? 15.202 -17.675 7.347 1.00 62.72 86 LEU A C 1
ATOM 621 O O . LEU A 1 86 ? 14.739 -17.995 6.258 1.00 62.72 86 LEU A O 1
ATOM 625 N N . ALA A 1 87 ? 16.325 -16.961 7.473 1.00 58.38 87 ALA A N 1
ATOM 626 C CA . ALA A 1 87 ? 17.152 -16.511 6.356 1.00 58.38 87 ALA A CA 1
ATOM 627 C C . ALA A 1 87 ? 18.282 -17.490 5.970 1.00 58.38 87 ALA A C 1
ATOM 629 O O . ALA A 1 87 ? 19.048 -17.186 5.056 1.00 58.38 87 ALA A O 1
ATOM 630 N N . THR A 1 88 ? 18.400 -18.629 6.666 1.00 52.69 88 THR A N 1
ATOM 631 C CA . THR A 1 88 ? 19.328 -19.737 6.357 1.00 52.69 88 THR A CA 1
ATOM 632 C C . THR A 1 88 ? 18.601 -20.877 5.671 1.00 52.69 88 THR A C 1
ATOM 634 O O . THR A 1 88 ? 19.159 -21.421 4.696 1.00 52.69 88 THR A O 1
#

Secondary structure (DSSP, 8-state):
--HHHHHHHHHH-GGGTSSTT-HHHHHHHHHHHHHHHHHHHHHHHHHHHHHHHHHT--HHHHHHHHHHHHHS-HHHHHHHHHHSTT--

pLDDT: mean 87.47, std 8.79, range [52.69, 97.81]

Sequence (88 aa):
MGVFTEAWTWLTDGDNWSGDGGALALLGEHVYLTAVCLGIAAAIALPTAVWLGHIGRGGPLAVNLSNVGRAVPTFAVLVLLMLTPLAT

Foldseek 3Di:
DDPVVVVVVLVPDVVQQDDDNHPVVVVVVVVVVVCVVVVVCCVPVVVVVVVCVVVVHCVVVNVVVVCVVVVDDPVVVVVVCCPDPVVD

Solvent-accessible surface area (backbone atoms only — not comparable to full-atom values): 5119 Å² total; per-residue (Å²): 133,56,71,70,59,53,52,52,50,52,71,72,36,66,71,50,45,46,66,93,86,6,51,55,51,52,50,5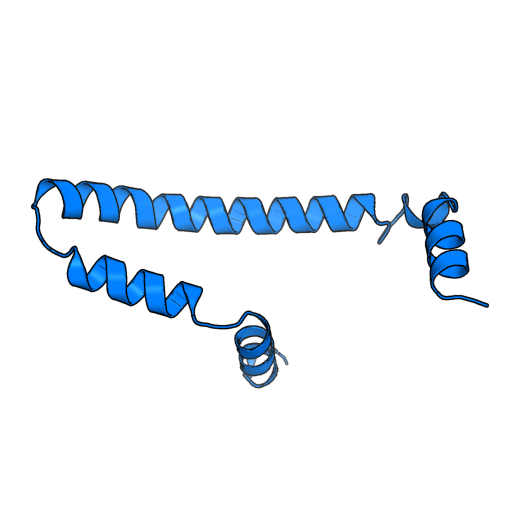0,52,52,50,49,55,50,50,53,54,48,50,54,49,46,70,53,50,48,58,54,48,54,54,32,58,75,70,73,48,60,64,71,60,56,51,53,53,53,48,51,64,70,68,55,55,68,67,59,52,54,52,53,49,59,73,35,86,84,63,113

Radius of gyration: 20.22 Å; Cα contacts (8 Å, |Δi|>4): 25; chains: 1; bounding box: 48×30×47 Å

Mean predicted aligned error: 7.57 Å